Protein AF-A0A954R8J1-F1 (afdb_monomer)

Solvent-accessible surface area (backbone atoms only — not comparable to full-atom values): 3855 Å² total; per-residue (Å²): 134,64,65,68,58,53,50,52,54,52,53,50,52,52,49,52,52,49,52,52,46,55,64,68,62,58,86,62,71,51,72,69,55,47,48,43,37,41,73,71,69,64,43,63,93,82,65,69,79,91,57,54,70,67,59,50,52,64,65,71,72,114

Mean predicted aligned error: 10.54 Å

Radius of gyration: 17.78 Å; Cα contacts (8 Å, |Δi|>4): 12; chains: 1; bounding box: 32×16×56 Å

Structure (mmCIF, N/CA/C/O backbone):
data_AF-A0A954R8J1-F1
#
_entry.id   AF-A0A954R8J1-F1
#
loop_
_atom_site.group_PDB
_atom_site.id
_atom_site.type_symbol
_atom_site.label_atom_id
_atom_site.label_alt_id
_atom_site.label_comp_id
_atom_site.label_asym_id
_atom_site.label_entity_id
_atom_site.label_seq_id
_atom_site.pdbx_PDB_ins_code
_atom_site.Cartn_x
_atom_site.Cartn_y
_atom_site.Cartn_z
_atom_site.occupancy
_atom_site.B_iso_or_equiv
_atom_site.auth_seq_id
_atom_site.auth_comp_id
_atom_site.auth_asym_id
_atom_site.auth_atom_id
_atom_site.pdbx_PDB_model_num
ATOM 1 N N . MET A 1 1 ? -15.011 -2.562 41.180 1.00 49.59 1 MET A N 1
ATOM 2 C CA . MET A 1 1 ? -13.929 -1.575 40.914 1.00 49.59 1 MET A CA 1
ATOM 3 C C . MET A 1 1 ? -12.890 -2.044 39.872 1.00 49.59 1 MET A C 1
ATOM 5 O O . MET A 1 1 ? -12.221 -1.192 39.299 1.00 49.59 1 MET A O 1
ATOM 9 N N . SER A 1 2 ? -12.774 -3.346 39.551 1.00 61.28 2 SER A N 1
ATOM 10 C CA . SER A 1 2 ? -11.716 -3.879 38.660 1.00 61.28 2 SER A CA 1
ATOM 11 C C . SER A 1 2 ? -12.065 -3.967 37.162 1.00 61.28 2 SER A C 1
ATOM 13 O O . SER A 1 2 ? -11.175 -3.789 36.327 1.00 61.28 2 SER A O 1
ATOM 15 N N . ASP A 1 3 ? -13.333 -4.168 36.785 1.00 69.06 3 ASP A N 1
ATOM 16 C CA . ASP A 1 3 ? -13.716 -4.371 35.373 1.00 69.06 3 ASP A CA 1
ATOM 17 C C . ASP A 1 3 ? -13.603 -3.123 34.504 1.00 69.06 3 ASP A C 1
ATOM 19 O O . ASP A 1 3 ? -13.141 -3.195 33.365 1.00 69.06 3 ASP A O 1
ATOM 23 N N . LYS A 1 4 ? -13.903 -1.944 35.061 1.00 70.69 4 LYS A N 1
ATOM 24 C CA . LYS A 1 4 ? -13.741 -0.669 34.344 1.00 70.69 4 LYS A CA 1
ATOM 25 C C . LYS A 1 4 ? -12.280 -0.435 33.938 1.00 70.69 4 LYS A C 1
ATOM 27 O O . LYS A 1 4 ? -12.012 0.060 32.846 1.00 70.69 4 LYS A O 1
ATOM 32 N N . ARG A 1 5 ? -11.318 -0.841 34.778 1.00 72.44 5 ARG A N 1
ATOM 33 C CA . ARG A 1 5 ? -9.878 -0.705 34.494 1.00 72.44 5 ARG A CA 1
ATOM 34 C C . ARG A 1 5 ? -9.417 -1.689 33.418 1.00 72.44 5 ARG A C 1
ATOM 36 O O . ARG A 1 5 ? -8.631 -1.306 32.554 1.00 72.44 5 ARG A O 1
ATOM 43 N N . LYS A 1 6 ? -9.926 -2.927 33.442 1.00 73.69 6 LYS A N 1
ATOM 44 C CA . LYS A 1 6 ? -9.662 -3.933 32.399 1.00 73.69 6 LYS A CA 1
ATOM 45 C C . LYS A 1 6 ? -10.232 -3.495 31.048 1.00 73.69 6 LYS A C 1
ATOM 47 O O . LYS A 1 6 ? -9.499 -3.503 30.062 1.00 73.69 6 LYS A O 1
ATOM 52 N N . LYS A 1 7 ? -11.479 -3.014 31.022 1.00 74.81 7 LYS A N 1
ATOM 53 C CA . LYS A 1 7 ? -12.134 -2.493 29.813 1.00 74.81 7 LYS A CA 1
ATOM 54 C C . LYS A 1 7 ? -11.355 -1.334 29.189 1.00 74.81 7 LYS A C 1
ATOM 56 O O . LYS A 1 7 ? -11.008 -1.409 28.017 1.00 74.81 7 LYS A O 1
ATOM 61 N N . ARG A 1 8 ? -10.950 -0.337 29.988 1.00 80.00 8 ARG A N 1
ATOM 62 C CA . ARG A 1 8 ? -10.123 0.786 29.503 1.00 80.00 8 ARG A CA 1
ATOM 63 C C . ARG A 1 8 ? -8.790 0.338 28.899 1.00 80.00 8 ARG A C 1
ATOM 65 O O . ARG A 1 8 ? -8.382 0.891 27.887 1.00 80.00 8 ARG A O 1
ATOM 72 N N . LYS A 1 9 ? -8.117 -0.664 29.480 1.00 83.69 9 LYS A N 1
ATOM 73 C CA . LYS A 1 9 ? -6.868 -1.214 28.915 1.00 83.69 9 LYS A CA 1
ATOM 74 C C . LYS A 1 9 ? -7.101 -1.913 27.575 1.00 83.69 9 LYS A C 1
ATOM 76 O O . LYS A 1 9 ? -6.273 -1.797 26.676 1.00 83.69 9 LYS A O 1
ATOM 81 N N . PHE A 1 10 ? -8.209 -2.636 27.446 1.00 81.75 10 PHE A N 1
ATOM 82 C CA . PHE A 1 10 ? -8.561 -3.326 26.209 1.00 81.75 10 PHE A CA 1
ATOM 83 C C . PHE A 1 10 ? -8.930 -2.333 25.100 1.00 81.75 10 PHE A C 1
ATOM 85 O O . PHE A 1 10 ? -8.407 -2.426 23.990 1.00 81.75 10 PHE A O 1
ATOM 92 N N . ASP A 1 11 ? -9.746 -1.332 25.437 1.00 85.06 11 ASP A N 1
ATOM 93 C CA . ASP A 1 11 ? -10.151 -0.256 24.531 1.00 85.06 11 ASP A CA 1
ATOM 94 C C . ASP A 1 11 ? -8.927 0.586 24.098 1.00 85.06 11 ASP A C 1
ATOM 96 O O . ASP A 1 11 ? -8.745 0.833 22.908 1.00 85.06 11 ASP A O 1
ATOM 100 N N . ALA A 1 12 ? -7.999 0.899 25.013 1.00 85.62 12 ALA A N 1
ATOM 101 C CA . ALA A 1 12 ? -6.740 1.585 24.690 1.00 85.62 12 ALA A CA 1
ATOM 102 C C . ALA A 1 12 ? -5.823 0.762 23.768 1.00 85.62 12 ALA A C 1
ATOM 104 O O . ALA A 1 12 ? -5.225 1.302 22.840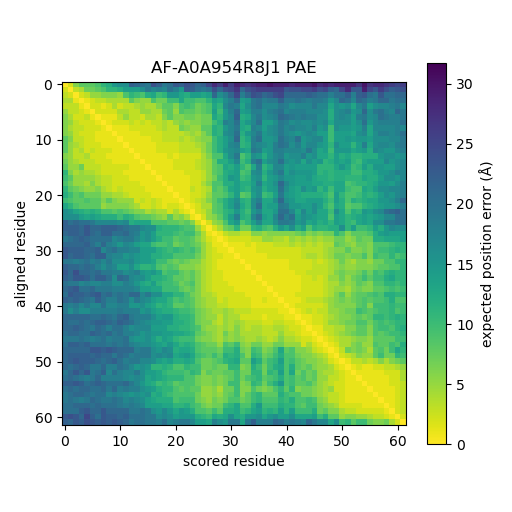 1.00 85.62 12 ALA A O 1
ATOM 105 N N . LYS A 1 13 ? -5.727 -0.559 23.979 1.00 86.69 13 LYS A N 1
ATOM 106 C CA . LYS A 1 13 ? -4.933 -1.448 23.115 1.00 86.69 13 LYS A CA 1
ATOM 107 C C . LYS A 1 13 ? -5.536 -1.574 21.715 1.00 86.69 13 LYS A C 1
ATOM 109 O O . LYS A 1 13 ? -4.803 -1.695 20.734 1.00 86.69 13 LYS A O 1
ATOM 114 N N . ARG A 1 14 ? -6.866 -1.550 21.612 1.00 86.19 14 ARG A N 1
ATOM 115 C CA . ARG A 1 14 ? -7.581 -1.527 20.332 1.00 86.19 14 ARG A CA 1
ATOM 116 C C . ARG A 1 14 ? -7.345 -0.209 19.594 1.00 86.19 14 ARG A C 1
ATOM 118 O O . ARG A 1 14 ? -7.060 -0.251 18.401 1.00 86.19 14 ARG A O 1
ATOM 125 N N . GLU A 1 15 ? -7.387 0.916 20.302 1.00 83.25 15 GLU A N 1
ATOM 126 C CA . GLU A 1 15 ? -7.115 2.231 19.716 1.00 83.25 15 GLU A CA 1
ATOM 127 C C . GLU A 1 15 ? -5.653 2.366 19.272 1.00 83.25 15 GLU A C 1
ATOM 129 O O . GLU A 1 15 ? -5.399 2.772 18.145 1.00 83.25 15 GLU A O 1
ATOM 134 N N . GLN A 1 16 ? -4.687 1.883 20.062 1.00 78.69 16 GLN A N 1
ATOM 135 C CA . GLN A 1 16 ? -3.281 1.810 19.635 1.00 78.69 16 GLN A CA 1
ATOM 136 C C . GLN A 1 16 ? -3.095 1.004 18.342 1.00 78.69 16 GLN A C 1
ATOM 138 O O . GLN A 1 16 ? -2.342 1.410 17.462 1.00 78.69 16 GLN A O 1
ATOM 143 N N . ARG A 1 17 ? -3.793 -0.129 18.188 1.00 82.44 17 ARG A N 1
ATOM 144 C CA . ARG A 1 17 ? -3.753 -0.920 16.944 1.00 82.44 17 ARG A CA 1
ATOM 145 C C . ARG A 1 17 ? -4.388 -0.186 15.766 1.00 82.44 17 ARG A C 1
ATOM 147 O O . ARG A 1 17 ? -3.948 -0.380 14.637 1.00 82.44 17 ARG A O 1
ATOM 154 N N . ARG A 1 18 ? -5.425 0.614 16.017 1.00 78.81 18 ARG A N 1
ATOM 155 C CA . ARG A 1 18 ? -6.082 1.439 15.000 1.00 78.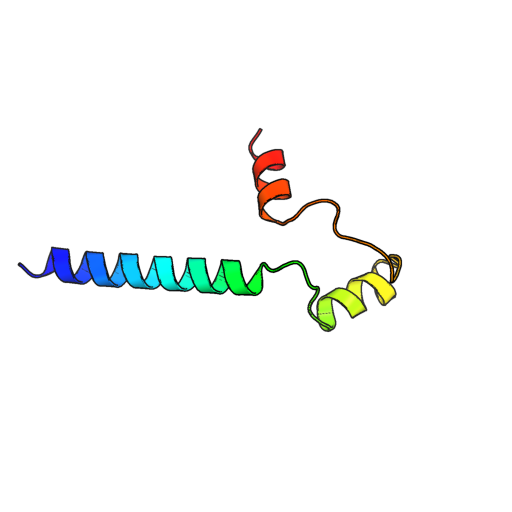81 18 ARG A CA 1
ATOM 156 C C . ARG A 1 18 ? -5.161 2.561 14.537 1.00 78.81 18 ARG A C 1
ATOM 158 O O . ARG A 1 18 ? -4.984 2.708 13.339 1.00 78.81 18 ARG A O 1
ATOM 165 N N . LEU A 1 19 ? -4.541 3.282 15.469 1.00 75.00 19 LEU A N 1
ATOM 166 C CA . LEU A 1 19 ? -3.593 4.356 15.172 1.00 75.00 19 LEU A CA 1
ATOM 167 C C . LEU A 1 19 ? -2.374 3.832 14.411 1.00 75.00 19 LEU A C 1
ATOM 169 O O . LEU A 1 19 ? -2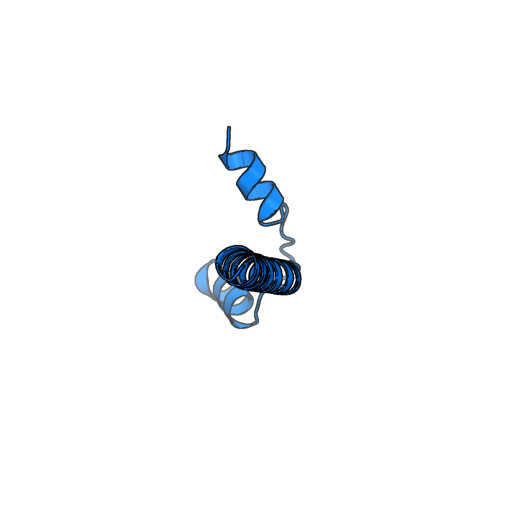.048 4.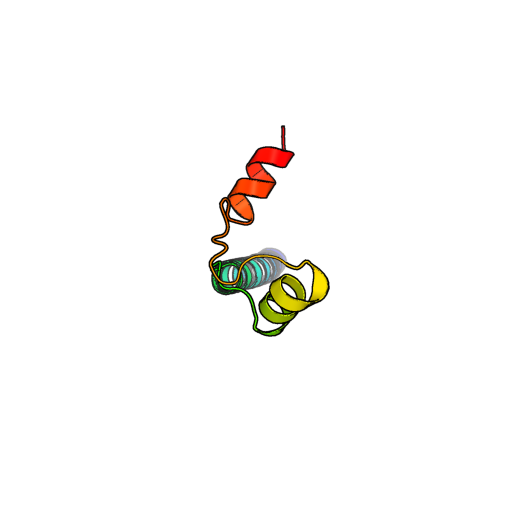371 13.363 1.00 75.00 19 LEU A O 1
ATOM 173 N N . LYS A 1 20 ? -1.791 2.712 14.853 1.00 75.56 20 LYS A N 1
ATOM 174 C CA . LYS A 1 20 ? -0.689 2.059 14.134 1.00 75.56 20 LYS A CA 1
ATOM 175 C C . LYS A 1 20 ? -1.086 1.635 12.717 1.00 75.56 20 LYS A C 1
ATOM 177 O O . LYS A 1 20 ? -0.322 1.805 11.779 1.00 75.56 20 LYS A O 1
ATOM 182 N N . ARG A 1 21 ? -2.303 1.111 12.547 1.00 67.44 21 ARG A N 1
ATOM 183 C CA . ARG A 1 21 ? -2.828 0.765 11.224 1.00 67.44 21 ARG A CA 1
ATOM 184 C C . ARG A 1 21 ? -3.038 2.002 10.353 1.00 67.44 21 ARG A C 1
ATOM 186 O O . ARG A 1 21 ? -2.770 1.913 9.172 1.00 67.44 21 ARG A O 1
ATOM 193 N N . LEU A 1 22 ? -3.514 3.115 10.910 1.00 65.50 22 LEU A N 1
ATOM 194 C CA . LEU A 1 22 ? -3.696 4.372 10.176 1.00 65.50 22 LEU A CA 1
ATOM 195 C C . LEU A 1 22 ? -2.355 4.990 9.754 1.00 65.50 22 LEU A C 1
ATOM 197 O O . LEU A 1 22 ? -2.260 5.532 8.660 1.00 65.50 22 LEU A O 1
ATOM 201 N N . GLU A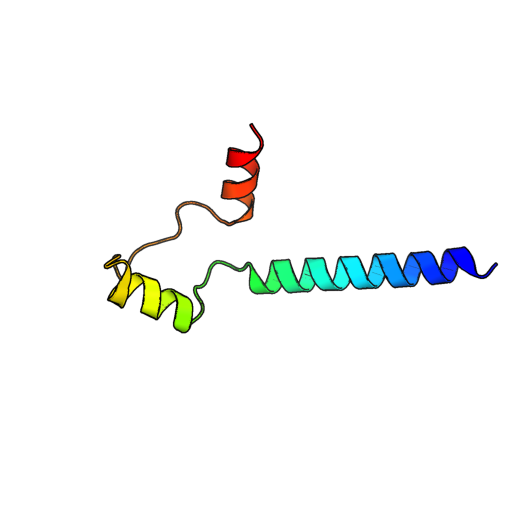 1 23 ? -1.331 4.865 10.596 1.00 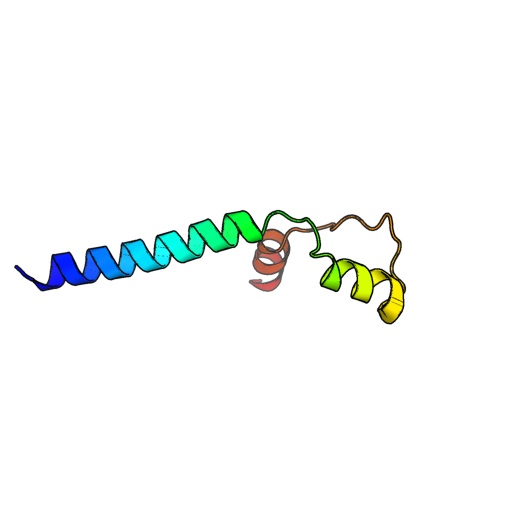65.75 23 GLU A N 1
ATOM 202 C CA . GLU A 1 23 ? 0.047 5.262 10.293 1.00 65.75 23 GLU A CA 1
ATOM 203 C C . GLU A 1 23 ? 0.655 4.393 9.176 1.00 65.75 23 GLU A C 1
ATOM 205 O O . GLU A 1 23 ? 1.243 4.912 8.233 1.00 65.75 23 GLU A O 1
ATOM 210 N N . GLU A 1 24 ? 0.439 3.074 9.222 1.00 61.62 24 GLU A N 1
ATOM 211 C CA . GLU A 1 24 ? 0.866 2.128 8.177 1.00 61.62 24 GLU A CA 1
ATOM 212 C C . GLU A 1 24 ? 0.001 2.201 6.897 1.00 61.62 24 GLU A C 1
ATOM 214 O O . GLU A 1 24 ? 0.484 1.906 5.805 1.00 61.62 24 GLU A O 1
ATOM 219 N N . ASP A 1 25 ? -1.271 2.607 6.995 1.00 61.66 25 ASP A N 1
ATOM 220 C CA . ASP A 1 25 ? -2.218 2.753 5.874 1.00 61.66 25 ASP A CA 1
ATOM 221 C C . ASP A 1 25 ? -1.947 4.026 5.037 1.00 61.66 25 ASP A C 1
ATOM 223 O O . ASP A 1 25 ? -2.686 4.308 4.083 1.00 61.66 25 ASP A O 1
ATOM 227 N N . GLY A 1 26 ? -0.885 4.779 5.348 1.00 56.06 26 GLY A N 1
ATOM 228 C CA . GLY A 1 26 ? -0.386 5.915 4.578 1.00 56.06 26 GLY A CA 1
ATOM 229 C C . GLY A 1 26 ? 0.154 5.510 3.207 1.00 56.06 26 GLY A C 1
ATOM 230 O O . GLY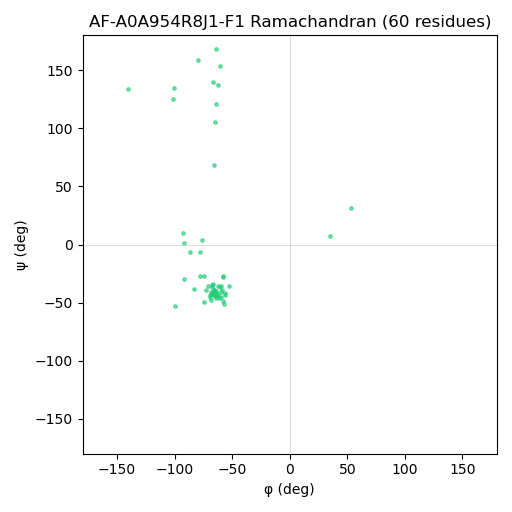 A 1 26 ? 1.351 5.578 3.003 1.00 56.06 26 GLY A O 1
ATOM 231 N N . GLN A 1 27 ? -0.741 5.076 2.309 1.00 63.16 27 GLN A N 1
ATOM 232 C CA . GLN A 1 27 ? -0.770 5.063 0.830 1.00 63.16 27 GLN A CA 1
ATOM 233 C C . GLN A 1 27 ? 0.517 4.846 0.004 1.00 63.16 27 GLN A C 1
ATOM 235 O O . GLN A 1 27 ? 0.459 4.930 -1.222 1.00 63.16 27 GLN A O 1
ATOM 240 N N . VAL A 1 28 ? 1.644 4.526 0.619 1.00 68.06 28 VAL A N 1
ATOM 241 C CA . VAL A 1 28 ? 2.919 4.223 -0.014 1.00 68.06 28 VAL A CA 1
ATOM 242 C C . VAL A 1 28 ? 3.054 2.713 0.001 1.00 68.06 28 VAL A C 1
ATOM 244 O O . VAL A 1 28 ? 2.912 2.067 1.039 1.00 68.06 28 VAL A O 1
ATOM 247 N N . TRP A 1 29 ? 3.266 2.122 -1.168 1.00 74.19 29 TRP A N 1
ATOM 248 C CA . TRP A 1 29 ? 3.490 0.687 -1.243 1.00 74.19 29 TRP A CA 1
ATOM 249 C C . TRP A 1 29 ? 4.747 0.313 -0.476 1.00 74.19 29 TRP A C 1
ATOM 251 O O . TRP A 1 29 ? 5.783 0.964 -0.605 1.00 74.19 29 TRP A O 1
ATOM 261 N N . SER A 1 30 ? 4.677 -0.783 0.277 1.00 78.56 30 SER A N 1
ATOM 262 C CA . SER A 1 30 ? 5.908 -1.417 0.729 1.00 78.56 30 SER A CA 1
ATOM 263 C C . SER A 1 30 ? 6.724 -1.849 -0.492 1.00 78.56 30 SER A C 1
ATOM 265 O O . SER A 1 30 ? 6.163 -2.151 -1.551 1.00 78.56 30 SER A O 1
ATOM 267 N N . ALA A 1 31 ? 8.047 -1.940 -0.354 1.00 81.38 31 ALA A N 1
ATOM 268 C CA . ALA A 1 31 ? 8.917 -2.365 -1.454 1.00 81.38 31 ALA A CA 1
ATOM 269 C C . ALA A 1 31 ? 8.463 -3.702 -2.077 1.00 81.38 31 ALA A C 1
ATOM 271 O O . ALA A 1 31 ? 8.502 -3.883 -3.292 1.00 81.38 31 ALA A O 1
ATOM 272 N N . GLN A 1 32 ? 7.950 -4.622 -1.253 1.00 84.62 32 GLN A N 1
ATOM 273 C CA . GLN A 1 32 ? 7.421 -5.906 -1.711 1.00 84.62 32 GLN A CA 1
ATOM 274 C C . GLN A 1 32 ? 6.124 -5.758 -2.521 1.00 84.62 32 GLN A C 1
ATOM 276 O O . GLN A 1 32 ? 5.955 -6.429 -3.539 1.00 84.62 32 GLN A O 1
ATOM 281 N N . GLN A 1 33 ? 5.221 -4.868 -2.101 1.00 83.81 33 GLN A N 1
ATOM 282 C CA . GLN A 1 33 ? 3.988 -4.570 -2.833 1.00 83.81 33 GLN A CA 1
ATOM 283 C C . GLN A 1 33 ? 4.285 -3.883 -4.169 1.00 83.81 33 GLN A C 1
ATOM 285 O O . GLN A 1 33 ? 3.687 -4.242 -5.181 1.00 83.81 33 GLN A O 1
ATOM 290 N N . GLN A 1 34 ? 5.241 -2.950 -4.188 1.00 84.69 34 GLN A N 1
ATOM 291 C CA . GLN A 1 34 ? 5.674 -2.274 -5.409 1.00 84.69 34 GLN A CA 1
ATOM 292 C C . GLN A 1 34 ? 6.326 -3.248 -6.392 1.00 84.69 34 GLN A C 1
ATOM 294 O O . GLN A 1 34 ? 5.971 -3.250 -7.570 1.00 84.69 34 GLN A O 1
ATOM 299 N N . LYS A 1 35 ? 7.208 -4.128 -5.898 1.00 89.06 35 LYS A N 1
ATOM 300 C CA . LYS A 1 35 ? 7.816 -5.194 -6.699 1.00 89.06 35 LYS A CA 1
ATOM 301 C C . LYS A 1 35 ? 6.753 -6.086 -7.332 1.00 89.06 35 LYS A C 1
ATOM 303 O O . LYS A 1 35 ? 6.764 -6.288 -8.539 1.00 89.06 35 LYS A O 1
ATOM 308 N N . TRP A 1 36 ? 5.804 -6.581 -6.538 1.00 92.19 36 TRP A N 1
ATOM 309 C CA . TRP A 1 36 ? 4.723 -7.418 -7.056 1.00 92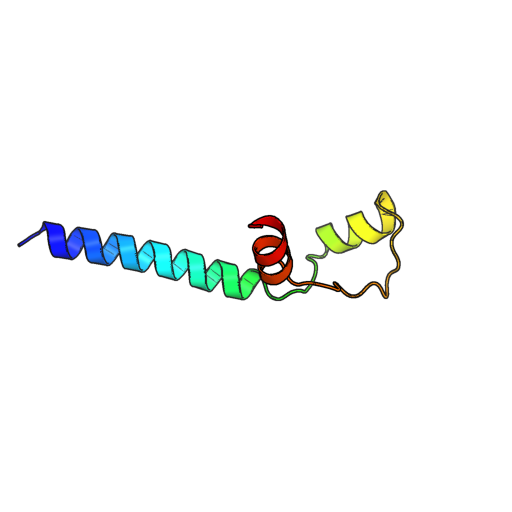.19 36 TRP A CA 1
ATOM 310 C C . TRP A 1 36 ? 3.879 -6.686 -8.111 1.00 92.19 36 TRP A C 1
ATOM 312 O O . TRP A 1 36 ? 3.601 -7.248 -9.170 1.00 92.19 36 TRP A O 1
ATOM 322 N N . TYR A 1 37 ? 3.505 -5.428 -7.862 1.00 88.88 37 TYR A N 1
ATOM 323 C CA . TYR A 1 37 ? 2.667 -4.669 -8.789 1.00 88.88 37 TYR A CA 1
ATOM 324 C C . TYR A 1 37 ? 3.357 -4.429 -10.138 1.00 88.88 37 TYR A C 1
ATOM 326 O O . TYR A 1 37 ? 2.740 -4.609 -11.187 1.00 88.88 37 TYR A O 1
ATOM 334 N N . TYR A 1 38 ? 4.640 -4.068 -10.118 1.00 90.19 38 TYR A N 1
ATOM 335 C CA . TYR A 1 38 ? 5.404 -3.824 -11.338 1.00 90.19 38 TYR A CA 1
ATOM 336 C C . TYR A 1 38 ? 5.768 -5.124 -12.066 1.00 90.19 38 TYR A C 1
ATOM 338 O O . TYR A 1 38 ? 5.540 -5.266 -13.266 1.00 90.19 38 TYR A O 1
ATOM 346 N N . GLU A 1 39 ? 6.313 -6.107 -11.350 1.00 94.56 39 GLU A N 1
ATOM 347 C CA . GLU A 1 39 ? 6.898 -7.290 -11.981 1.00 94.56 39 GLU A CA 1
ATOM 348 C C . GLU A 1 39 ? 5.863 -8.362 -12.324 1.00 94.56 39 GLU A C 1
ATOM 350 O O . GLU A 1 39 ? 5.975 -8.991 -13.380 1.00 94.56 39 GLU A O 1
ATOM 355 N N . VAL A 1 40 ? 4.864 -8.566 -11.459 1.00 94.44 40 VAL A N 1
ATOM 356 C CA . VAL A 1 40 ? 3.878 -9.652 -11.579 1.00 94.44 40 VAL A CA 1
ATOM 357 C C . VAL A 1 40 ? 2.578 -9.134 -12.177 1.00 94.44 40 VAL A C 1
ATOM 359 O O . VAL A 1 40 ? 2.117 -9.664 -13.182 1.00 94.44 40 VAL A O 1
ATOM 362 N N . ALA A 1 41 ? 2.009 -8.072 -11.600 1.00 90.94 41 ALA A N 1
ATOM 363 C CA . ALA A 1 41 ? 0.767 -7.485 -12.105 1.00 90.94 41 ALA A CA 1
ATOM 364 C C . ALA A 1 41 ? 0.975 -6.605 -13.354 1.00 90.94 41 ALA A C 1
ATOM 366 O O . ALA A 1 41 ? -0.009 -6.166 -13.948 1.00 90.94 41 ALA A O 1
ATOM 367 N N . LYS A 1 42 ? 2.237 -6.359 -13.752 1.00 92.31 42 LYS A N 1
ATOM 368 C CA . LYS A 1 42 ? 2.636 -5.545 -14.918 1.00 92.31 42 LYS A CA 1
ATOM 369 C C . LYS A 1 42 ? 2.026 -4.141 -14.926 1.00 92.31 42 LYS A C 1
ATOM 371 O O . LYS A 1 42 ? 1.755 -3.573 -15.981 1.00 92.31 42 LYS A O 1
ATOM 376 N N . GLY A 1 43 ? 1.796 -3.575 -13.746 1.00 86.06 43 GLY A N 1
ATOM 377 C CA . GLY A 1 43 ? 1.280 -2.223 -13.610 1.00 86.06 43 GLY A CA 1
ATOM 378 C C . GLY A 1 43 ? 2.367 -1.159 -13.786 1.00 86.06 43 GLY A C 1
ATOM 379 O O . GLY A 1 43 ? 3.558 -1.423 -13.633 1.00 86.06 43 GLY A O 1
ATOM 380 N N . SER A 1 44 ? 1.955 0.068 -14.107 1.00 85.75 44 SER A N 1
ATOM 381 C CA . SER A 1 44 ? 2.883 1.184 -14.332 1.00 85.75 44 SER A CA 1
ATOM 382 C C . SER A 1 44 ? 3.614 1.597 -13.049 1.00 85.75 44 SER A C 1
ATOM 384 O O . SER A 1 44 ? 2.998 1.714 -11.991 1.00 85.75 44 SER A O 1
ATOM 386 N N . LEU A 1 45 ? 4.909 1.916 -13.154 1.00 81.62 45 LEU A N 1
ATOM 387 C CA . LEU A 1 45 ? 5.696 2.537 -12.075 1.00 81.62 45 LEU A CA 1
ATOM 388 C C . LEU A 1 45 ? 5.112 3.877 -11.607 1.00 81.62 45 LEU A C 1
ATOM 390 O O . LEU A 1 45 ? 5.287 4.255 -10.454 1.00 81.62 45 LEU A O 1
ATOM 394 N N . TYR A 1 46 ? 4.393 4.569 -12.492 1.00 81.44 46 TYR A N 1
ATOM 395 C CA . TYR A 1 46 ? 3.737 5.847 -12.214 1.00 81.44 46 TYR A CA 1
ATOM 396 C C . TYR A 1 46 ? 2.280 5.680 -11.760 1.00 81.44 46 TYR A C 1
ATOM 398 O O . TYR A 1 46 ? 1.523 6.651 -11.697 1.00 81.44 46 TYR A O 1
ATOM 406 N N . ALA A 1 47 ? 1.845 4.447 -11.479 1.00 77.12 47 ALA A N 1
ATOM 407 C CA . ALA A 1 47 ? 0.492 4.196 -11.016 1.00 77.12 47 ALA A CA 1
ATOM 408 C C . ALA A 1 47 ? 0.269 4.853 -9.650 1.00 77.12 47 ALA A C 1
ATOM 410 O O . ALA A 1 47 ? 0.931 4.540 -8.663 1.00 77.12 47 ALA A O 1
ATOM 411 N N . THR A 1 48 ? -0.715 5.746 -9.593 1.00 68.44 48 THR A N 1
ATOM 412 C CA . THR A 1 48 ? -1.152 6.373 -8.346 1.00 68.44 48 THR A CA 1
ATOM 413 C C . THR A 1 48 ? -2.418 5.674 -7.863 1.00 68.44 48 THR A C 1
ATOM 415 O O . THR A 1 48 ? -3.338 5.416 -8.643 1.00 68.44 48 THR A O 1
ATOM 418 N N . ALA A 1 49 ? -2.493 5.343 -6.572 1.00 66.56 49 ALA A N 1
ATOM 419 C CA . ALA A 1 49 ? -3.686 4.721 -6.009 1.00 66.56 49 ALA A CA 1
ATOM 420 C C . ALA A 1 49 ? -4.880 5.695 -6.069 1.00 66.56 49 ALA A C 1
ATOM 422 O O . ALA A 1 49 ? -4.984 6.604 -5.253 1.00 66.56 49 ALA A O 1
ATOM 423 N N . ILE A 1 50 ? -5.819 5.460 -6.996 1.00 68.88 50 ILE A N 1
ATOM 424 C CA . ILE A 1 50 ? -7.020 6.300 -7.210 1.00 68.88 50 ILE A CA 1
ATOM 425 C C . ILE A 1 50 ? -7.878 6.410 -5.935 1.00 68.88 50 ILE A C 1
ATOM 427 O O . ILE A 1 50 ? -8.602 7.382 -5.735 1.00 68.88 50 ILE A O 1
ATOM 431 N N . ARG A 1 51 ? -7.829 5.399 -5.056 1.00 66.94 51 ARG A N 1
ATOM 432 C CA . ARG A 1 51 ? -8.568 5.373 -3.787 1.00 66.94 51 ARG A CA 1
ATOM 433 C C . ARG A 1 51 ? -7.720 4.776 -2.672 1.00 66.94 51 ARG A C 1
ATOM 435 O O . ARG A 1 51 ? -7.160 3.688 -2.830 1.00 66.94 51 ARG A O 1
ATOM 442 N N . CYS A 1 52 ? -7.706 5.436 -1.514 1.00 77.00 52 CYS A N 1
ATOM 443 C CA . CYS A 1 52 ? -7.175 4.843 -0.292 1.00 77.00 52 CYS A CA 1
ATOM 444 C C . CYS A 1 52 ? -8.008 3.617 0.129 1.00 77.00 52 CYS A C 1
ATOM 446 O O . CYS A 1 52 ? -9.099 3.346 -0.391 1.00 77.00 52 CYS A O 1
ATOM 448 N N . ARG A 1 53 ? -7.483 2.842 1.081 1.00 72.19 53 ARG A N 1
ATOM 449 C CA . ARG A 1 53 ? -8.175 1.675 1.640 1.00 72.19 53 ARG A CA 1
ATOM 450 C C . ARG A 1 53 ? -9.550 2.042 2.205 1.00 72.19 53 ARG A C 1
ATOM 452 O O . ARG A 1 53 ? -10.515 1.348 1.900 1.00 72.19 53 ARG A O 1
ATOM 459 N N . GLU A 1 54 ? -9.653 3.153 2.932 1.00 75.75 54 GLU A N 1
ATOM 460 C CA . GLU A 1 54 ? -10.930 3.641 3.465 1.00 75.75 54 GLU A CA 1
ATOM 461 C C . GLU A 1 54 ? -11.924 3.985 2.349 1.00 75.75 54 GLU A C 1
ATOM 463 O O . GLU A 1 54 ? -13.082 3.583 2.410 1.00 75.75 54 GLU A O 1
ATOM 468 N N . CYS A 1 55 ? -11.476 4.663 1.287 1.00 80.62 55 CYS A N 1
ATOM 469 C CA . CYS A 1 55 ? -12.315 4.978 0.128 1.00 80.62 55 CYS A CA 1
ATOM 470 C C . CYS A 1 55 ? -12.818 3.714 -0.581 1.00 80.62 55 CYS A C 1
ATOM 472 O O . CYS A 1 55 ? -13.946 3.690 -1.071 1.00 80.62 55 CYS A O 1
ATOM 474 N N . ARG A 1 56 ? -12.007 2.649 -0.635 1.00 80.12 56 ARG A N 1
ATOM 475 C CA . ARG A 1 56 ? -12.442 1.352 -1.176 1.00 80.12 56 ARG A CA 1
ATOM 476 C C . ARG A 1 56 ? -13.472 0.674 -0.274 1.00 80.12 56 ARG A C 1
ATOM 478 O O . ARG A 1 56 ? -14.477 0.203 -0.791 1.00 80.12 56 ARG A O 1
ATOM 485 N N . GLN A 1 57 ? -13.265 0.689 1.043 1.00 82.94 57 GLN A N 1
ATOM 486 C CA . GLN A 1 57 ? -14.195 0.107 2.019 1.00 82.94 57 GLN A CA 1
ATOM 487 C C . GLN A 1 57 ? -15.547 0.822 2.046 1.00 82.94 57 GLN A C 1
ATOM 489 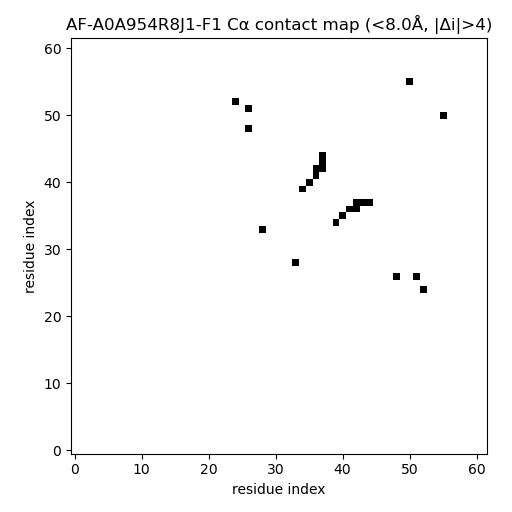O O . GLN A 1 57 ? -16.585 0.170 2.047 1.00 82.94 57 GLN A O 1
ATOM 494 N N . LYS A 1 58 ? -15.544 2.160 2.007 1.00 85.12 58 LYS A N 1
ATOM 495 C CA . LYS A 1 58 ? -16.771 2.965 1.924 1.00 85.12 58 LYS A CA 1
ATOM 496 C C . LYS A 1 58 ? -17.582 2.639 0.669 1.00 85.12 58 LYS A C 1
ATOM 498 O O . LYS A 1 58 ? -18.801 2.629 0.729 1.00 85.12 58 LYS A O 1
ATOM 503 N N . ARG A 1 59 ? -16.911 2.339 -0.450 1.00 86.19 59 ARG A N 1
ATOM 504 C CA . ARG A 1 59 ? -17.565 1.969 -1.714 1.00 86.19 59 ARG A CA 1
ATOM 505 C C . ARG A 1 59 ? -18.066 0.522 -1.749 1.00 86.19 59 ARG A C 1
ATOM 507 O O . ARG A 1 59 ? -18.977 0.239 -2.506 1.00 86.19 59 ARG A O 1
ATOM 514 N N . SER A 1 60 ? -17.465 -0.396 -0.993 1.00 80.25 60 SER A N 1
ATOM 515 C CA . SER A 1 60 ? -17.914 -1.796 -0.922 1.00 80.25 60 SER A CA 1
ATOM 516 C C . SER A 1 60 ? -19.003 -2.046 0.125 1.00 80.25 60 SER A C 1
ATOM 518 O O . SER A 1 60 ? -19.461 -3.173 0.246 1.00 80.25 60 SER A O 1
ATOM 520 N N . ALA A 1 61 ? -19.336 -1.043 0.944 1.00 75.31 61 ALA A N 1
ATOM 521 C CA . ALA A 1 61 ? -20.327 -1.148 2.018 1.00 75.31 61 ALA A CA 1
ATOM 522 C C . ALA A 1 61 ? -21.757 -0.757 1.585 1.00 75.31 61 ALA A C 1
ATOM 524 O O . ALA A 1 61 ? -22.658 -0.764 2.419 1.00 75.31 61 ALA A O 1
ATOM 525 N N . THR A 1 62 ? -21.943 -0.398 0.312 1.00 55.41 62 THR A N 1
ATOM 526 C CA . THR A 1 62 ? -23.240 -0.281 -0.383 1.00 55.41 62 THR A CA 1
ATOM 527 C C . THR A 1 62 ? -23.598 -1.593 -1.045 1.00 55.41 62 THR A C 1
ATOM 529 O O . THR A 1 62 ? -24.762 -2.010 -0.899 1.00 55.41 62 THR A O 1
#

Foldseek 3Di:
DPVVVVVVVVVVVVVVVVVVVVVVLPQDDDPVRLCCCCPPVVDDPPDGDPDGPVRVVVVVVD

Sequence (62 aa):
MSDKRKKRKFDAKREQRRLKRLEEDGQVWSAQQQKWYYEVAKGSLYATAIRCRECRQKRSAT

pLDDT: mean 77.37, std 10.1, range [49.59, 94.56]

Secondary structure (DSSP, 8-state):
--HHHHHHHHHHHHHHHHHHHHHHTSSPPPHHHHHHHHHTS---TT---SS-HHHHHHHH--